Protein AF-A0A931WW29-F1 (afdb_monomer_lite)

Secondary structure (DSSP, 8-state):
--PPPPPHHHHHHHHHHTT----HHHHHHHHHHHHHHHHHHHHHTTS--TT---SS----GGG--

Foldseek 3Di:
DDQDQQDLVNVCVVCVVVVHDDPPVCSVVVSVVVSVVVVVVVVVVVDDCVPPDPPDDDDDPPPPD

Structure (mmCIF, N/CA/C/O backbone):
data_AF-A0A931WW29-F1
#
_entry.id   AF-A0A931WW29-F1
#
loop_
_atom_site.group_PDB
_atom_site.id
_atom_site.type_symbol
_atom_site.label_atom_id
_atom_site.label_alt_id
_atom_site.label_comp_id
_atom_site.label_asym_id
_atom_site.label_entity_id
_atom_site.label_seq_id
_atom_site.pdbx_PDB_ins_code
_atom_site.Cartn_x
_atom_site.Cartn_y
_atom_site.Cartn_z
_atom_site.occupancy
_atom_site.B_iso_or_equiv
_atom_site.auth_seq_id
_atom_site.auth_comp_id
_atom_site.auth_asym_id
_atom_site.auth_atom_id
_atom_site.pdbx_PDB_model_num
ATOM 1 N N . MET A 1 1 ? 10.501 15.659 -7.331 1.00 40.62 1 MET A N 1
ATOM 2 C CA . MET A 1 1 ? 9.089 15.485 -6.932 1.00 40.62 1 MET A CA 1
ATOM 3 C C . MET A 1 1 ? 9.089 14.975 -5.505 1.00 40.62 1 MET A C 1
ATOM 5 O O . MET A 1 1 ? 9.653 13.918 -5.260 1.00 40.62 1 MET A O 1
ATOM 9 N N . THR A 1 2 ? 8.595 15.760 -4.554 1.00 41.41 2 THR A N 1
ATOM 10 C CA . THR A 1 2 ? 8.488 15.351 -3.149 1.00 41.41 2 THR A CA 1
ATOM 11 C C . THR A 1 2 ? 7.426 14.261 -3.043 1.00 41.41 2 THR A C 1
ATOM 13 O O . THR A 1 2 ? 6.267 14.497 -3.374 1.00 41.41 2 THR A O 1
ATOM 16 N N . SER A 1 3 ? 7.838 13.053 -2.651 1.00 47.19 3 SER A N 1
ATOM 17 C CA . SER A 1 3 ? 6.916 11.955 -2.348 1.00 47.19 3 SER A CA 1
ATOM 18 C C . SER A 1 3 ? 5.968 12.434 -1.256 1.00 47.19 3 SER A C 1
ATOM 20 O O . SER A 1 3 ? 6.415 12.810 -0.172 1.00 47.19 3 SER A O 1
ATOM 22 N N . LYS A 1 4 ? 4.672 12.507 -1.557 1.00 57.31 4 LYS A N 1
ATOM 23 C CA . LYS A 1 4 ? 3.659 12.800 -0.548 1.00 57.31 4 LYS A CA 1
ATOM 24 C C . LYS A 1 4 ? 3.613 11.585 0.379 1.00 57.31 4 LYS A C 1
ATOM 26 O O . LYS A 1 4 ? 3.339 10.490 -0.099 1.00 57.31 4 LYS A O 1
ATOM 31 N N . ALA A 1 5 ? 3.929 11.774 1.658 1.00 60.38 5 ALA A N 1
ATOM 32 C CA . ALA A 1 5 ? 3.819 10.707 2.645 1.00 60.38 5 ALA A CA 1
ATOM 33 C C . ALA A 1 5 ? 2.363 10.227 2.697 1.00 60.38 5 ALA A C 1
ATOM 35 O O . ALA A 1 5 ? 1.456 11.053 2.844 1.00 60.38 5 ALA A O 1
ATOM 36 N N . PHE A 1 6 ? 2.145 8.920 2.548 1.00 69.12 6 PHE A N 1
ATOM 37 C CA . PHE A 1 6 ? 0.805 8.338 2.620 1.00 69.12 6 PHE A CA 1
ATOM 38 C C . PHE A 1 6 ? 0.232 8.517 4.028 1.00 69.12 6 PHE A C 1
ATOM 40 O O . PHE A 1 6 ? 0.781 8.017 5.010 1.00 69.12 6 PHE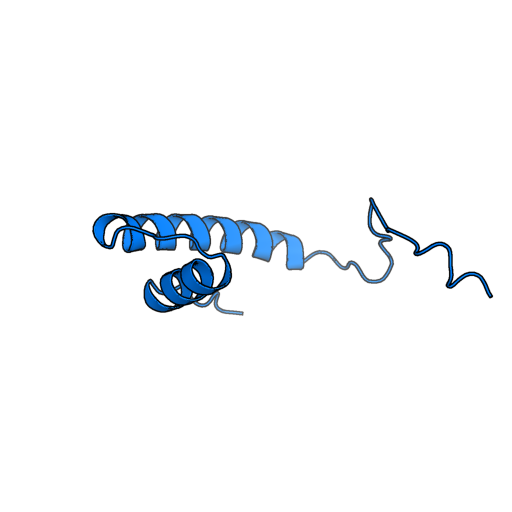 A O 1
ATOM 47 N N . GLY A 1 7 ? -0.879 9.244 4.132 1.00 80.38 7 GLY A N 1
ATOM 48 C CA . GLY A 1 7 ? -1.562 9.469 5.401 1.00 80.38 7 GLY A CA 1
ATOM 49 C C . GLY A 1 7 ? -2.431 8.277 5.808 1.00 80.38 7 GLY A C 1
ATOM 50 O O . GLY A 1 7 ? -2.959 7.547 4.968 1.00 80.38 7 GLY A O 1
ATOM 51 N N . THR A 1 8 ? -2.670 8.120 7.110 1.00 84.69 8 THR A N 1
ATOM 52 C CA . THR A 1 8 ? -3.577 7.088 7.651 1.00 84.69 8 THR A CA 1
ATOM 53 C C . THR A 1 8 ? -4.992 7.178 7.062 1.00 84.69 8 THR A C 1
ATOM 55 O O . THR A 1 8 ? -5.612 6.149 6.810 1.00 84.69 8 THR A O 1
ATOM 58 N N . GLN A 1 9 ? -5.475 8.387 6.746 1.00 85.38 9 GLN A N 1
ATOM 59 C CA . GLN A 1 9 ? -6.764 8.610 6.074 1.00 85.38 9 GLN A CA 1
ATOM 60 C C . GLN A 1 9 ? -6.815 8.033 4.651 1.00 85.38 9 GLN A C 1
ATOM 62 O O . GLN A 1 9 ? -7.824 7.445 4.262 1.00 85.38 9 GLN A O 1
ATOM 67 N N . GLU A 1 10 ? -5.739 8.182 3.875 1.00 86.12 10 GLU A N 1
ATOM 68 C CA . GLU A 1 10 ? -5.657 7.664 2.502 1.00 86.12 10 GLU A CA 1
ATOM 69 C C . GLU A 1 10 ? -5.649 6.131 2.520 1.00 86.12 10 GLU A C 1
ATOM 71 O O . GLU A 1 10 ? -6.380 5.493 1.764 1.00 86.12 10 GLU A O 1
ATOM 76 N N . LEU A 1 11 ? -4.917 5.541 3.468 1.00 88.88 11 LEU A N 1
ATOM 77 C CA . LEU A 1 11 ? -4.919 4.100 3.714 1.00 88.88 11 LEU A CA 1
ATOM 78 C C . LEU A 1 11 ? -6.301 3.563 4.081 1.00 88.88 11 LEU A C 1
ATOM 80 O O . LEU A 1 11 ? -6.734 2.542 3.553 1.00 88.88 11 LEU A O 1
ATOM 84 N N . GLN A 1 12 ? -7.021 4.267 4.951 1.00 88.94 12 GLN A N 1
ATOM 85 C CA . GLN A 1 12 ? -8.362 3.868 5.365 1.00 88.94 12 GLN A CA 1
ATOM 86 C C . GLN A 1 12 ? -9.375 3.980 4.216 1.00 88.94 12 GLN A C 1
ATOM 88 O O . GLN A 1 12 ? -10.262 3.135 4.090 1.00 88.94 12 GLN A O 1
ATOM 93 N N . ALA A 1 13 ? -9.226 4.979 3.341 1.00 89.88 13 ALA A N 1
ATOM 94 C CA . ALA A 1 13 ? -10.021 5.093 2.121 1.00 89.88 13 ALA A CA 1
ATOM 95 C C . ALA A 1 13 ? -9.736 3.940 1.140 1.00 89.88 13 ALA A C 1
ATOM 97 O O . ALA A 1 13 ? -10.675 3.339 0.617 1.00 89.88 13 ALA A O 1
ATOM 98 N N . MET A 1 14 ? -8.464 3.580 0.936 1.00 89.69 14 MET A N 1
ATOM 99 C CA . MET A 1 14 ? -8.076 2.436 0.099 1.00 89.69 14 MET A CA 1
ATOM 100 C C . MET A 1 14 ? -8.609 1.111 0.651 1.00 89.69 14 MET A C 1
ATOM 102 O O . MET A 1 14 ? -9.139 0.296 -0.101 1.00 89.69 14 MET A O 1
ATOM 106 N N . ALA A 1 15 ? -8.524 0.914 1.965 1.00 90.75 15 ALA A N 1
ATOM 107 C CA . ALA A 1 15 ? -9.028 -0.280 2.633 1.00 90.75 15 ALA A CA 1
ATOM 108 C C . ALA A 1 15 ? -10.530 -0.472 2.399 1.00 90.75 15 ALA A C 1
ATOM 110 O O . ALA A 1 15 ? -10.968 -1.556 2.018 1.00 90.75 15 ALA A O 1
ATOM 111 N N . ARG A 1 16 ? -11.306 0.616 2.511 1.00 90.81 16 ARG A N 1
ATOM 112 C CA . ARG A 1 16 ? -12.748 0.614 2.226 1.00 90.81 16 ARG A CA 1
ATOM 113 C C . ARG A 1 16 ? -13.062 0.224 0.783 1.00 90.81 16 ARG A C 1
ATOM 115 O O . ARG A 1 16 ? -13.986 -0.553 0.573 1.00 90.81 16 ARG A O 1
ATOM 122 N N . LEU A 1 17 ? -12.301 0.720 -0.196 1.00 92.88 17 LEU A N 1
ATOM 123 C CA . LEU A 1 17 ? -12.486 0.355 -1.609 1.00 92.88 17 LEU A CA 1
ATOM 124 C C . LEU A 1 17 ? -12.233 -1.136 -1.867 1.00 92.88 17 LEU A C 1
ATOM 126 O O . LEU A 1 17 ? -12.887 -1.730 -2.718 1.00 92.88 17 LEU A O 1
ATOM 130 N N . LEU A 1 18 ? -11.300 -1.733 -1.127 1.00 93.56 18 LEU A N 1
ATOM 131 C CA . LEU A 1 18 ? -10.942 -3.148 -1.236 1.00 93.56 18 LEU A CA 1
ATOM 132 C C . LEU A 1 18 ? -11.807 -4.061 -0.350 1.00 93.56 18 LEU A C 1
ATOM 134 O O . LEU A 1 18 ? -11.630 -5.276 -0.384 1.00 93.56 18 LEU A O 1
ATOM 138 N N . GLY A 1 19 ? -12.719 -3.498 0.451 1.00 92.75 19 GLY A N 1
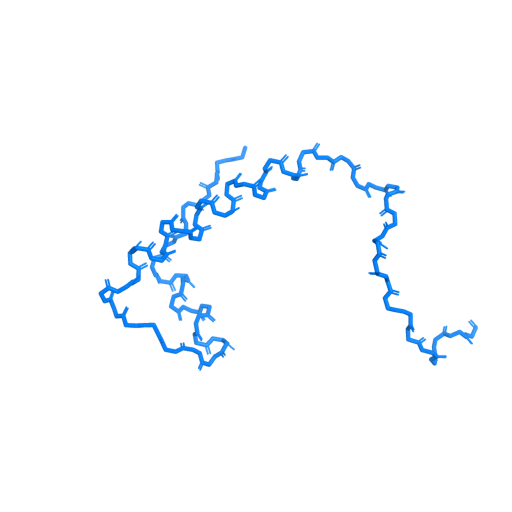ATOM 139 C CA . GLY A 1 19 ? -13.512 -4.254 1.423 1.00 92.75 19 GLY A CA 1
ATOM 140 C C . GLY A 1 19 ? -12.678 -4.850 2.563 1.00 92.75 19 GLY A C 1
ATOM 141 O O . GLY A 1 19 ? -13.080 -5.845 3.159 1.00 92.75 19 GLY A O 1
ATOM 142 N N . VAL A 1 20 ? -11.511 -4.267 2.850 1.00 93.44 20 VAL A N 1
ATOM 143 C CA . VAL A 1 20 ? -10.602 -4.701 3.916 1.00 93.44 20 VAL A CA 1
ATOM 144 C C . VAL A 1 20 ? -10.766 -3.784 5.120 1.00 93.44 20 VAL A C 1
ATOM 146 O O . VAL A 1 20 ? -10.740 -2.560 4.996 1.00 93.44 20 VAL A O 1
ATOM 149 N N . GLU A 1 21 ? -10.890 -4.373 6.304 1.00 91.25 21 GLU A N 1
ATOM 150 C CA . GLU A 1 21 ? -10.896 -3.627 7.557 1.00 91.25 21 GLU A CA 1
ATOM 151 C C . GLU A 1 21 ? -9.481 -3.587 8.147 1.00 91.25 21 GLU A C 1
ATOM 153 O O . GLU A 1 21 ? -8.828 -4.619 8.312 1.00 91.25 21 GLU A O 1
ATOM 158 N N . ILE A 1 22 ? -8.987 -2.380 8.435 1.00 87.62 22 ILE A N 1
ATOM 159 C CA . ILE A 1 22 ? -7.670 -2.173 9.043 1.00 87.62 22 ILE A CA 1
ATOM 160 C C . ILE A 1 22 ? -7.892 -1.652 10.463 1.00 87.62 22 ILE A C 1
ATOM 162 O O . ILE A 1 22 ? -8.443 -0.556 10.611 1.00 87.62 22 ILE A O 1
ATOM 166 N N . PRO A 1 23 ? -7.451 -2.393 11.495 1.00 91.31 23 PRO A N 1
ATOM 167 C CA . PRO A 1 23 ? -7.513 -1.921 12.870 1.00 91.31 23 PRO A CA 1
ATOM 168 C C . PRO A 1 23 ? -6.751 -0.604 13.038 1.00 91.31 23 PRO A C 1
ATOM 170 O O . PRO A 1 23 ? -5.651 -0.444 12.497 1.00 91.31 23 PRO A O 1
ATOM 173 N N . THR A 1 24 ? -7.321 0.340 13.788 1.00 87.44 24 THR A N 1
ATOM 174 C CA . THR A 1 24 ? -6.777 1.698 13.944 1.00 87.44 24 THR A CA 1
ATOM 175 C C . THR A 1 24 ? -5.343 1.685 14.471 1.00 87.44 24 THR A C 1
ATOM 177 O O . THR A 1 24 ? -4.499 2.430 13.981 1.00 87.44 24 THR A O 1
ATOM 180 N N . GLU A 1 25 ? -5.036 0.780 15.398 1.00 91.75 25 GLU A N 1
ATOM 181 C CA . GLU A 1 25 ? -3.708 0.600 15.987 1.00 91.75 25 GLU A CA 1
ATOM 182 C C . GLU A 1 25 ? -2.643 0.128 14.983 1.00 91.75 25 GLU A C 1
ATOM 184 O O . GLU A 1 25 ? -1.448 0.240 15.246 1.00 91.75 25 GLU A O 1
ATOM 189 N N . ARG A 1 26 ? -3.057 -0.386 13.818 1.00 90.06 26 ARG A N 1
ATOM 190 C CA . ARG A 1 26 ? -2.153 -0.825 12.745 1.00 90.06 26 ARG A CA 1
ATOM 191 C C . ARG A 1 26 ? -1.973 0.215 11.643 1.00 90.06 26 ARG A C 1
ATOM 193 O O . ARG A 1 26 ? -1.066 0.054 10.828 1.00 90.06 26 ARG A O 1
ATOM 200 N N . LEU A 1 27 ? -2.799 1.266 11.600 1.00 88.62 27 LEU A N 1
ATOM 201 C CA . LEU A 1 27 ? -2.803 2.238 10.500 1.00 88.62 27 LEU A CA 1
ATOM 202 C C . LEU A 1 27 ? -1.475 2.980 10.360 1.00 88.6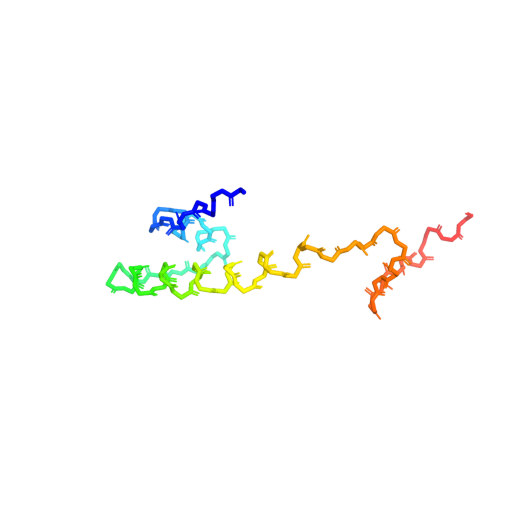2 27 LEU A C 1
ATOM 204 O O . LEU A 1 27 ? -0.993 3.136 9.244 1.00 88.62 27 LEU A O 1
ATOM 208 N N . GLU A 1 28 ? -0.876 3.423 11.465 1.00 87.94 28 GLU A N 1
ATOM 209 C CA . GLU A 1 28 ? 0.390 4.167 11.420 1.00 87.94 28 GLU A CA 1
ATOM 210 C C . GLU A 1 28 ? 1.549 3.296 10.930 1.00 87.94 28 GLU A C 1
ATOM 212 O O . GLU A 1 28 ? 2.296 3.697 10.037 1.00 87.94 28 GLU A O 1
ATOM 217 N N . GLY A 1 29 ? 1.669 2.075 11.459 1.00 89.06 29 GLY A N 1
ATOM 218 C CA . GLY A 1 29 ? 2.691 1.127 11.013 1.00 89.06 29 GLY A CA 1
ATOM 219 C C . GLY A 1 29 ? 2.517 0.750 9.541 1.00 89.06 29 GLY A C 1
ATOM 220 O O . GLY A 1 29 ? 3.488 0.697 8.788 1.00 89.06 29 GLY A O 1
ATOM 221 N N . LEU A 1 30 ? 1.273 0.553 9.101 1.00 90.44 30 LEU A N 1
ATOM 222 C CA . LEU A 1 30 ? 0.977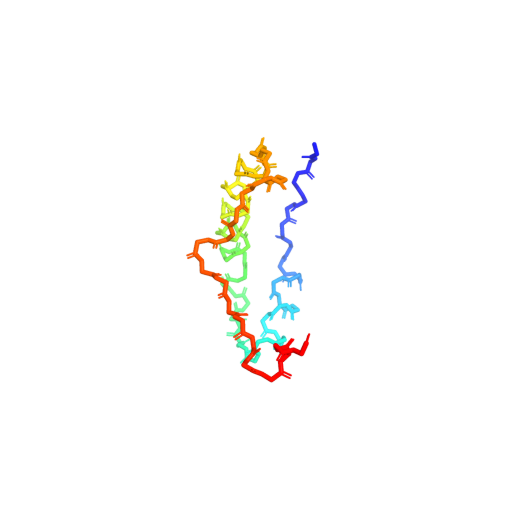 0.269 7.703 1.00 90.44 30 LEU A CA 1
ATOM 223 C C . LEU A 1 30 ? 1.270 1.469 6.790 1.00 90.44 30 LEU A C 1
ATOM 225 O O . LEU A 1 30 ? 1.779 1.271 5.691 1.00 90.44 30 LEU A O 1
ATOM 229 N N . ALA A 1 31 ? 1.016 2.701 7.241 1.00 87.69 31 ALA A N 1
ATOM 230 C CA . ALA A 1 31 ? 1.357 3.918 6.501 1.00 87.69 31 ALA A CA 1
ATOM 231 C C . ALA A 1 31 ? 2.855 4.005 6.221 1.00 87.69 31 ALA A C 1
ATOM 233 O O . ALA A 1 31 ? 3.254 4.234 5.081 1.00 87.69 31 ALA A O 1
ATOM 234 N N . GLN A 1 32 ? 3.682 3.718 7.226 1.00 89.38 32 GLN A N 1
ATOM 235 C CA . GLN A 1 32 ? 5.136 3.683 7.069 1.00 89.38 32 GLN A CA 1
ATOM 236 C C . GLN A 1 32 ? 5.585 2.598 6.082 1.00 89.38 32 GLN A C 1
ATOM 238 O O . GLN A 1 32 ? 6.457 2.838 5.248 1.00 89.38 32 GLN A O 1
ATOM 243 N N . GLN A 1 33 ? 4.983 1.408 6.146 1.00 90.31 33 GLN A N 1
ATOM 244 C CA . GLN A 1 33 ? 5.320 0.308 5.237 1.00 90.31 33 GLN A CA 1
ATOM 245 C C . GLN A 1 33 ? 4.926 0.614 3.790 1.00 90.31 33 GLN A C 1
ATOM 247 O O . GLN A 1 33 ? 5.713 0.381 2.873 1.00 90.31 33 GLN A O 1
ATOM 252 N N . VAL A 1 34 ? 3.727 1.157 3.579 1.00 88.88 34 VAL A N 1
ATOM 253 C CA . VAL A 1 34 ? 3.253 1.558 2.252 1.00 88.88 34 VAL A CA 1
ATOM 254 C C . VAL A 1 34 ? 4.130 2.671 1.689 1.00 88.88 34 VAL A C 1
ATOM 256 O O . VAL A 1 34 ? 4.561 2.570 0.542 1.00 88.88 34 VAL A O 1
ATOM 259 N N . ASP A 1 35 ? 4.477 3.678 2.492 1.00 87.50 35 ASP A N 1
ATOM 260 C CA . ASP A 1 35 ? 5.376 4.752 2.064 1.00 87.50 35 ASP A CA 1
ATOM 261 C C . ASP A 1 35 ? 6.750 4.210 1.636 1.00 87.50 35 ASP A C 1
ATOM 263 O O . ASP A 1 35 ? 7.248 4.563 0.568 1.00 87.50 35 ASP A O 1
ATOM 267 N N . ALA A 1 36 ? 7.325 3.262 2.386 1.00 87.19 36 ALA A N 1
ATOM 268 C CA . ALA A 1 36 ? 8.587 2.618 2.017 1.00 87.19 36 ALA A CA 1
ATOM 269 C C . ALA A 1 36 ? 8.510 1.880 0.665 1.00 87.19 36 ALA A C 1
ATOM 271 O O . ALA A 1 36 ? 9.432 1.978 -0.151 1.00 87.19 36 ALA A O 1
ATOM 272 N N . VAL A 1 37 ? 7.402 1.179 0.393 1.00 87.94 37 VAL A N 1
ATOM 273 C CA . VAL A 1 37 ? 7.168 0.527 -0.907 1.00 87.94 37 VAL A CA 1
ATOM 274 C C . VAL A 1 37 ? 7.081 1.570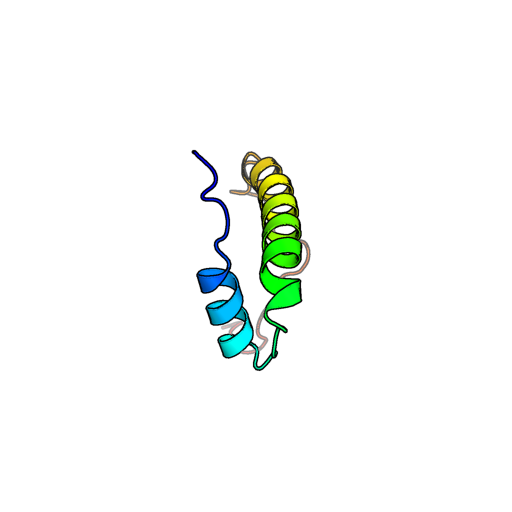 -2.022 1.00 87.94 37 VAL A C 1
ATOM 276 O O . VAL A 1 37 ? 7.753 1.425 -3.044 1.00 87.94 37 VAL A O 1
ATOM 279 N N . TYR A 1 38 ? 6.322 2.650 -1.823 1.00 85.19 38 TYR A N 1
ATOM 280 C CA . TYR A 1 38 ? 6.204 3.730 -2.807 1.00 85.19 38 TYR A CA 1
ATOM 281 C C . TYR A 1 38 ? 7.537 4.424 -3.082 1.00 85.19 38 TYR A C 1
ATOM 283 O O . TYR A 1 38 ? 7.854 4.685 -4.242 1.00 85.19 38 TYR A O 1
ATOM 291 N N . GLN A 1 39 ? 8.354 4.671 -2.058 1.00 84.81 39 GLN A N 1
ATOM 292 C CA . GLN A 1 39 ? 9.703 5.207 -2.240 1.00 84.81 39 GLN A CA 1
ATOM 293 C C . GLN A 1 39 ? 10.585 4.261 -3.068 1.00 84.81 39 GLN A C 1
ATOM 295 O O . GLN A 1 39 ? 11.373 4.721 -3.896 1.00 84.81 39 GLN A O 1
ATOM 300 N N . GLY A 1 40 ? 10.437 2.945 -2.887 1.00 84.31 40 GLY A N 1
ATOM 301 C CA . GLY A 1 40 ? 11.083 1.936 -3.728 1.00 84.31 40 GLY A CA 1
ATOM 302 C C . GLY A 1 40 ? 10.622 2.008 -5.187 1.00 84.31 40 GLY A C 1
ATOM 303 O O . GLY A 1 40 ? 11.452 2.061 -6.094 1.00 84.31 40 GLY A O 1
ATOM 304 N N . LEU A 1 41 ? 9.309 2.090 -5.418 1.00 83.06 41 LEU A N 1
ATOM 305 C CA . LEU A 1 41 ? 8.718 2.199 -6.758 1.00 83.06 41 LEU A CA 1
ATOM 306 C C . LEU A 1 41 ? 9.070 3.518 -7.459 1.00 83.06 41 LEU A C 1
ATOM 308 O O . LEU A 1 41 ? 9.312 3.529 -8.663 1.00 83.06 41 LEU A O 1
ATOM 312 N N . ALA A 1 42 ? 9.167 4.627 -6.724 1.00 79.88 42 ALA A N 1
ATOM 313 C CA . ALA A 1 42 ? 9.550 5.926 -7.274 1.00 79.88 42 ALA A CA 1
ATOM 314 C C . ALA A 1 42 ? 10.951 5.901 -7.910 1.00 79.88 42 ALA A C 1
ATOM 316 O O . ALA A 1 42 ? 11.202 6.622 -8.874 1.00 79.88 42 ALA A O 1
ATOM 317 N N . ARG A 1 43 ? 11.851 5.033 -7.426 1.00 77.25 43 ARG A N 1
ATOM 318 C CA . ARG A 1 43 ? 13.168 4.813 -8.048 1.00 77.25 43 ARG A CA 1
ATOM 319 C C . ARG A 1 43 ? 13.061 4.108 -9.403 1.00 77.25 43 ARG A C 1
ATOM 321 O O . ARG A 1 43 ? 13.894 4.356 -10.267 1.00 77.25 43 ARG A O 1
ATOM 328 N N . LEU A 1 44 ? 12.039 3.271 -9.607 1.00 71.56 44 LEU A N 1
ATOM 329 C CA . LEU A 1 44 ? 11.770 2.605 -10.889 1.00 71.56 44 LEU A CA 1
ATOM 330 C C . LEU A 1 44 ? 11.158 3.560 -11.920 1.00 71.56 44 LEU A C 1
ATOM 332 O O . LEU A 1 44 ? 11.432 3.428 -13.107 1.00 71.56 44 LEU A O 1
ATOM 336 N N . GLY A 1 45 ? 10.382 4.555 -11.481 1.00 61.53 45 GLY A N 1
ATOM 337 C CA . GLY A 1 45 ? 9.782 5.568 -12.362 1.00 61.53 45 GLY A CA 1
ATOM 338 C C . GLY A 1 45 ? 10.787 6.484 -13.075 1.00 61.53 45 GLY A C 1
ATOM 339 O O . GLY A 1 45 ? 10.392 7.257 -13.941 1.00 61.53 45 GLY A O 1
ATOM 340 N N . ALA A 1 46 ? 12.077 6.404 -12.732 1.00 61.38 46 ALA A N 1
ATOM 341 C CA . ALA A 1 46 ? 13.155 7.084 -13.451 1.00 61.38 46 ALA A CA 1
ATOM 342 C C . ALA A 1 46 ? 13.590 6.351 -14.737 1.00 61.38 46 ALA A C 1
ATOM 344 O O . ALA A 1 46 ? 14.409 6.878 -15.489 1.00 61.38 46 ALA A O 1
ATOM 345 N N . VAL A 1 47 ? 13.077 5.143 -14.985 1.00 69.50 47 VAL A N 1
ATOM 346 C CA . VAL A 1 47 ? 13.357 4.375 -16.202 1.00 69.50 47 VAL A CA 1
ATOM 347 C C . VAL A 1 47 ? 12.426 4.848 -17.319 1.00 69.50 47 VAL A C 1
ATOM 349 O O . VAL A 1 47 ? 11.211 4.908 -17.140 1.00 69.50 47 VAL A O 1
ATOM 352 N N . ASP A 1 48 ? 12.989 5.187 -18.479 1.00 72.69 48 ASP A N 1
ATOM 353 C CA . ASP A 1 48 ? 12.208 5.508 -19.674 1.00 72.69 48 ASP A CA 1
ATOM 354 C C . ASP A 1 48 ? 11.573 4.229 -20.236 1.00 72.69 48 ASP A C 1
ATOM 356 O O . ASP A 1 48 ? 12.265 3.343 -20.736 1.00 72.69 48 ASP A O 1
ATOM 360 N N . LEU A 1 49 ? 10.249 4.120 -20.114 1.00 78.62 49 LEU A N 1
ATOM 361 C CA . LEU A 1 49 ? 9.476 2.943 -20.521 1.00 78.62 49 LEU A CA 1
ATOM 362 C C . LEU A 1 49 ? 8.776 3.119 -21.877 1.00 78.62 49 LEU A C 1
ATOM 364 O O . LEU A 1 49 ? 7.961 2.277 -22.242 1.00 78.62 49 LEU A O 1
ATOM 368 N N . ARG A 1 50 ? 9.056 4.196 -22.629 1.00 77.19 50 ARG A N 1
ATOM 369 C CA . ARG A 1 50 ? 8.315 4.534 -23.863 1.00 77.19 50 ARG A CA 1
ATOM 370 C C . ARG A 1 50 ? 8.334 3.442 -24.937 1.00 77.19 50 ARG A C 1
ATOM 372 O O . ARG A 1 50 ? 7.382 3.355 -25.705 1.00 77.19 50 ARG A O 1
ATOM 379 N N . GLU A 1 51 ? 9.373 2.611 -24.966 1.00 76.81 51 GLU A N 1
ATOM 380 C CA . GLU A 1 51 ? 9.543 1.531 -25.953 1.00 76.81 51 GLU A CA 1
ATOM 381 C C . GLU A 1 51 ? 9.592 0.131 -25.317 1.00 76.81 51 GLU A C 1
ATOM 383 O O . GLU A 1 51 ? 9.926 -0.850 -25.979 1.00 76.81 51 GLU A O 1
ATOM 388 N N . VAL A 1 52 ? 9.263 0.013 -24.026 1.00 77.88 52 VAL A N 1
ATOM 389 C CA . VAL A 1 52 ? 9.281 -1.273 -23.320 1.00 77.88 52 VAL A CA 1
ATOM 390 C C . VAL A 1 52 ? 7.894 -1.904 -23.390 1.00 77.88 52 VAL A C 1
ATOM 392 O O . VAL A 1 52 ? 6.950 -1.426 -22.758 1.00 77.88 52 VAL A O 1
ATOM 395 N N . GLU A 1 53 ? 7.762 -3.004 -24.135 1.00 75.44 53 GLU A N 1
ATOM 396 C CA . GLU A 1 53 ? 6.534 -3.799 -24.091 1.00 75.44 53 GLU A CA 1
ATOM 397 C C . GLU A 1 53 ? 6.349 -4.440 -22.699 1.00 75.44 53 GLU A C 1
ATOM 399 O O . GLU A 1 53 ? 7.311 -4.953 -22.116 1.00 75.44 53 GLU A O 1
ATOM 404 N N . PRO A 1 54 ? 5.120 -4.456 -22.144 1.00 78.62 54 PRO A N 1
ATOM 405 C CA . PRO A 1 54 ? 4.847 -5.142 -20.888 1.00 78.62 54 PRO A CA 1
ATOM 406 C C . PRO A 1 54 ? 5.167 -6.636 -20.992 1.00 78.62 54 PRO A C 1
ATOM 408 O O . PRO A 1 54 ? 4.684 -7.315 -21.897 1.00 78.62 54 PRO A O 1
ATOM 411 N N . ALA A 1 55 ? 5.899 -7.166 -20.008 1.00 78.44 55 ALA A N 1
ATOM 412 C CA . ALA A 1 55 ? 6.288 -8.580 -19.953 1.00 78.44 55 ALA A CA 1
ATOM 413 C C . ALA A 1 55 ? 5.092 -9.553 -20.010 1.00 78.44 55 ALA A C 1
ATOM 415 O O . ALA A 1 55 ? 5.228 -10.690 -20.455 1.00 78.44 55 ALA A O 1
ATOM 416 N N . ALA A 1 56 ? 3.912 -9.098 -19.584 1.00 75.69 56 ALA A N 1
ATOM 417 C CA . ALA A 1 56 ? 2.646 -9.764 -19.834 1.00 75.69 56 ALA A CA 1
ATOM 418 C C . ALA A 1 56 ? 1.640 -8.727 -20.342 1.00 75.69 56 ALA A C 1
ATOM 420 O O . ALA A 1 56 ? 1.254 -7.813 -19.614 1.00 75.69 56 ALA A O 1
ATOM 421 N N . SER A 1 57 ? 1.202 -8.873 -21.590 1.00 67.00 57 SER A N 1
ATOM 422 C CA . SER A 1 57 ? 0.093 -8.106 -22.151 1.00 67.00 57 SER A CA 1
ATOM 423 C C . SER A 1 57 ? -1.065 -9.055 -22.447 1.00 67.00 57 SER A C 1
ATOM 425 O O . SER A 1 57 ? -0.939 -10.017 -23.204 1.00 67.00 57 SER A O 1
ATOM 427 N N . PHE A 1 58 ? -2.213 -8.818 -21.813 1.00 61.00 58 PHE A N 1
ATOM 428 C CA . PHE A 1 58 ? -3.421 -9.576 -22.116 1.00 61.00 58 PHE A CA 1
ATOM 429 C C . PHE A 1 58 ? -4.100 -8.960 -23.342 1.00 61.00 58 PHE A C 1
ATOM 431 O O . PHE A 1 58 ? -4.637 -7.853 -23.272 1.00 61.00 58 PHE A O 1
ATOM 438 N N . ARG A 1 59 ? -4.072 -9.664 -24.478 1.00 61.00 59 ARG A N 1
ATOM 439 C CA . ARG A 1 59 ? -4.833 -9.278 -25.674 1.00 61.00 59 ARG A CA 1
ATOM 440 C C . ARG A 1 59 ? -6.210 -9.939 -25.624 1.00 61.00 59 ARG A C 1
ATOM 442 O O . ARG A 1 59 ? -6.308 -11.162 -25.600 1.00 61.00 59 ARG A O 1
ATOM 449 N N . LEU A 1 60 ? -7.271 -9.128 -25.613 1.00 60.28 60 LEU A N 1
ATOM 450 C CA . LEU A 1 60 ? -8.646 -9.630 -25.660 1.00 60.28 60 LEU A CA 1
ATOM 451 C C . LEU A 1 60 ? -8.921 -10.272 -27.033 1.00 60.28 60 LEU A C 1
ATOM 453 O O . LEU A 1 60 ? -8.760 -9.593 -28.051 1.00 60.28 60 LEU A O 1
ATOM 457 N N . PRO A 1 61 ? -9.375 -11.535 -27.088 1.00 65.31 61 PRO A N 1
ATOM 458 C CA . PRO A 1 61 ? -9.468 -12.292 -28.339 1.00 65.31 61 PRO A CA 1
ATOM 459 C C . PRO A 1 61 ? -10.507 -11.756 -29.341 1.00 65.31 61 PRO A C 1
ATOM 461 O O . PRO A 1 61 ? -10.440 -12.093 -30.515 1.00 65.31 61 PRO A O 1
ATOM 464 N N . TRP A 1 62 ? -11.439 -10.891 -28.929 1.00 66.56 62 TRP A N 1
ATOM 465 C CA . TRP A 1 62 ? -12.507 -10.354 -29.792 1.00 66.56 62 TRP A CA 1
ATOM 466 C C . TRP A 1 62 ? -12.227 -8.959 -30.379 1.00 66.56 62 TRP A C 1
ATOM 468 O O . TRP A 1 62 ? -13.126 -8.345 -30.947 1.00 66.56 62 TRP A O 1
ATOM 478 N N . ARG A 1 63 ? -11.008 -8.421 -30.224 1.00 55.03 63 ARG A N 1
ATOM 479 C CA . ARG A 1 63 ? -10.581 -7.157 -30.863 1.00 55.03 63 ARG A CA 1
ATOM 480 C C . ARG A 1 63 ? -9.562 -7.341 -31.994 1.00 55.03 63 ARG A C 1
ATOM 482 O O . ARG A 1 63 ? -9.048 -6.349 -32.495 1.00 55.03 63 ARG A O 1
ATOM 489 N N . ALA A 1 64 ? -9.285 -8.578 -32.406 1.00 49.66 64 ALA A N 1
ATOM 490 C CA . ALA A 1 64 ? -8.568 -8.846 -33.651 1.00 49.66 64 ALA A CA 1
ATOM 491 C C . ALA A 1 64 ? -9.558 -8.745 -34.826 1.00 49.66 64 ALA A C 1
ATOM 493 O O . ALA A 1 64 ? -10.076 -9.753 -35.299 1.00 49.66 64 ALA A O 1
ATOM 494 N N . GLY A 1 65 ? -9.883 -7.509 -35.202 1.00 49.38 65 GLY A N 1
ATOM 495 C CA . GLY A 1 65 ? -10.558 -7.153 -36.448 1.00 49.38 65 GLY A CA 1
ATOM 496 C C . GLY A 1 65 ? -9.633 -6.284 -37.276 1.00 49.38 65 GLY A C 1
ATOM 497 O O . GLY A 1 65 ? -8.997 -5.398 -36.660 1.00 49.38 65 GLY A O 1
#

pLDDT: mean 77.9, std 14.08, range [40.62, 93.56]

Radius of gyration: 17.27 Å; chains: 1; bounding box: 27×28×52 Å

Sequence (65 aa):
MTSKAFGTQELQAMARLLGVEIPTERLEGLAQQVDAVYQGLARLGAVDLREVEPAASFRLPWR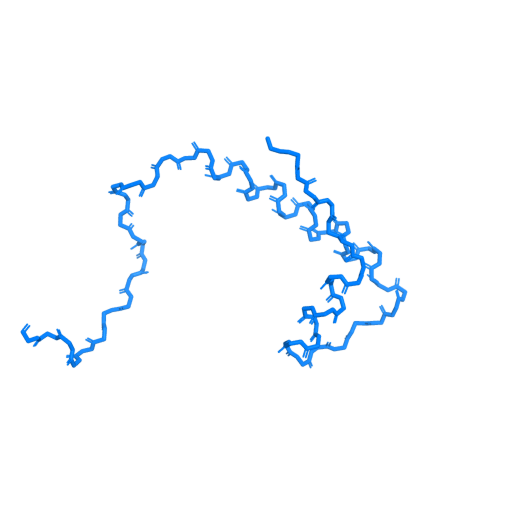AG